Protein AF-A0A0B6YK34-F1 (afdb_monomer_lite)

Structure (mmCIF, N/CA/C/O backbone):
data_AF-A0A0B6YK34-F1
#
_entry.id   AF-A0A0B6YK34-F1
#
loop_
_atom_site.group_PDB
_atom_site.id
_atom_site.type_symbol
_atom_site.label_atom_id
_atom_site.label_alt_id
_atom_site.label_comp_id
_atom_site.label_asym_id
_atom_site.label_entity_id
_atom_site.label_seq_id
_atom_site.pdbx_PDB_ins_code
_atom_site.Cartn_x
_atom_site.Cartn_y
_atom_site.Cartn_z
_atom_site.occupancy
_atom_site.B_iso_or_equiv
_atom_site.auth_seq_id
_atom_site.auth_comp_id
_atom_site.auth_asym_id
_atom_site.auth_atom_id
_atom_site.pdbx_PDB_model_num
ATOM 1 N N . LYS A 1 1 ? 33.900 13.438 6.803 1.00 44.78 1 LYS A N 1
ATOM 2 C CA . LYS A 1 1 ? 32.660 13.681 7.576 1.00 44.78 1 LYS A CA 1
ATOM 3 C C . LYS A 1 1 ? 31.796 14.565 6.706 1.00 44.78 1 LYS A C 1
ATOM 5 O O . LYS A 1 1 ? 32.131 15.726 6.597 1.00 44.78 1 LYS A O 1
ATOM 10 N N . GLU A 1 2 ? 30.772 14.001 6.084 1.00 26.73 2 GLU A N 1
ATOM 11 C CA . GLU A 1 2 ? 29.692 14.732 5.420 1.00 26.73 2 GLU A CA 1
ATOM 12 C C . GLU A 1 2 ? 28.534 13.737 5.293 1.00 26.73 2 GLU A C 1
ATOM 14 O O . GLU A 1 2 ? 28.713 12.624 4.799 1.00 26.73 2 GLU A O 1
ATOM 19 N N . LEU A 1 3 ? 27.398 14.089 5.888 1.00 36.53 3 LEU A N 1
ATOM 20 C CA . LEU A 1 3 ? 26.123 13.394 5.743 1.00 36.53 3 LEU A CA 1
ATOM 21 C C . LEU A 1 3 ? 25.376 14.094 4.607 1.00 36.53 3 LEU A C 1
ATOM 23 O O . LEU A 1 3 ? 25.280 15.319 4.674 1.00 36.53 3 LEU A O 1
ATOM 27 N N . PRO A 1 4 ? 24.778 13.385 3.639 1.00 33.19 4 PRO A N 1
ATOM 28 C CA . PRO A 1 4 ? 23.686 13.960 2.891 1.00 33.19 4 PRO A CA 1
ATOM 29 C C . PRO A 1 4 ? 22.389 13.699 3.659 1.00 33.19 4 PRO A C 1
ATOM 31 O O . PRO A 1 4 ? 21.940 12.565 3.842 1.00 33.19 4 PRO A O 1
ATOM 34 N N . THR A 1 5 ? 21.844 14.798 4.160 1.00 41.25 5 THR A N 1
ATOM 35 C CA . THR A 1 5 ? 20.419 15.053 4.351 1.00 41.25 5 THR A CA 1
ATOM 36 C C . THR A 1 5 ? 19.670 14.710 3.060 1.00 41.25 5 THR A C 1
ATOM 38 O O . THR A 1 5 ? 20.157 15.069 1.996 1.00 41.25 5 THR A O 1
ATOM 41 N N . GLU A 1 6 ? 18.517 14.043 3.147 1.00 30.78 6 GLU A N 1
ATOM 42 C CA . GLU A 1 6 ? 17.267 14.538 2.547 1.00 30.78 6 GLU A CA 1
ATOM 43 C C . GLU A 1 6 ? 16.069 13.640 2.896 1.00 30.78 6 GLU A C 1
ATOM 45 O O . GLU A 1 6 ? 16.119 12.409 2.878 1.00 30.78 6 GLU A O 1
ATOM 50 N N . GLU A 1 7 ? 15.008 14.323 3.317 1.00 38.56 7 GLU A N 1
ATOM 51 C CA . GLU A 1 7 ? 13.692 13.819 3.680 1.00 38.56 7 GLU A CA 1
ATOM 52 C C . GLU A 1 7 ? 12.978 13.243 2.460 1.00 38.56 7 GLU A C 1
ATOM 54 O O . GLU A 1 7 ? 12.936 13.906 1.430 1.00 38.56 7 GLU A O 1
ATOM 59 N N . ILE A 1 8 ? 12.278 12.110 2.600 1.00 34.22 8 ILE A N 1
ATOM 60 C CA . ILE A 1 8 ? 11.073 11.883 1.791 1.00 34.22 8 ILE A CA 1
ATOM 61 C C . ILE A 1 8 ? 9.915 11.440 2.683 1.00 34.22 8 ILE A C 1
ATOM 63 O O . ILE A 1 8 ? 9.931 10.438 3.396 1.00 34.22 8 ILE A O 1
ATOM 67 N N . ILE A 1 9 ? 8.916 12.308 2.614 1.00 31.75 9 ILE A N 1
ATOM 68 C CA . ILE A 1 9 ? 7.734 12.498 3.432 1.00 31.75 9 ILE A CA 1
ATOM 69 C C . ILE A 1 9 ? 6.695 11.407 3.152 1.00 31.75 9 ILE A C 1
ATOM 71 O O . ILE A 1 9 ? 6.110 11.355 2.068 1.00 31.75 9 ILE A O 1
ATOM 75 N N . GLY A 1 10 ? 6.373 10.589 4.152 1.00 28.83 10 GLY A N 1
ATOM 76 C CA . GLY A 1 10 ? 5.205 9.707 4.135 1.00 28.83 10 GLY A CA 1
ATOM 77 C C . GLY A 1 10 ? 3.902 10.478 4.364 1.00 28.83 10 GLY A C 1
ATOM 78 O O . GLY A 1 10 ? 3.261 10.299 5.391 1.00 28.83 10 GLY A O 1
ATOM 79 N N . ASN A 1 11 ? 3.505 11.340 3.425 1.00 33.38 11 ASN A N 1
ATOM 80 C CA . ASN A 1 11 ? 2.179 11.965 3.455 1.00 33.38 11 ASN A CA 1
ATOM 81 C C . ASN A 1 11 ? 1.180 11.060 2.733 1.00 33.38 11 ASN A C 1
ATOM 83 O O . ASN A 1 11 ? 1.201 10.960 1.504 1.00 33.38 11 ASN A O 1
ATOM 87 N N . ALA A 1 12 ? 0.323 10.402 3.515 1.00 38.38 12 ALA A N 1
ATOM 88 C CA . ALA A 1 12 ? -0.864 9.717 3.028 1.00 38.38 12 ALA A CA 1
ATOM 89 C C . ALA A 1 12 ? -1.741 10.712 2.249 1.00 38.38 12 ALA A C 1
ATOM 91 O O . ALA A 1 12 ? -2.081 11.781 2.755 1.00 38.38 12 ALA A O 1
ATOM 92 N N . VAL A 1 13 ? -2.085 10.378 1.006 1.00 36.16 13 VAL A N 1
ATOM 93 C CA . VAL A 1 13 ? -3.044 11.157 0.217 1.00 36.16 13 VAL A CA 1
ATOM 94 C C . VAL A 1 13 ? -4.439 10.805 0.726 1.00 36.16 13 VAL A C 1
ATOM 96 O O . VAL A 1 13 ? -4.937 9.708 0.481 1.00 36.16 13 VAL A O 1
ATOM 99 N N . TYR A 1 14 ? -5.054 11.724 1.467 1.00 35.19 14 TYR A N 1
ATOM 100 C CA . TYR A 1 14 ? -6.437 11.608 1.915 1.00 35.19 14 TYR A CA 1
ATOM 101 C C . TYR A 1 14 ? -7.367 11.913 0.743 1.00 35.19 14 TYR A C 1
ATOM 103 O O . TYR A 1 14 ? -7.272 12.989 0.158 1.00 35.19 14 TYR A O 1
ATOM 111 N N . ASN A 1 15 ? -8.298 11.007 0.441 1.00 39.12 15 ASN A N 1
ATOM 112 C CA . ASN A 1 15 ? -9.492 11.378 -0.309 1.00 39.12 15 ASN A CA 1
ATOM 113 C C . ASN A 1 15 ? -10.688 11.441 0.634 1.00 39.12 15 ASN A C 1
ATOM 115 O O . ASN A 1 15 ? -11.036 10.498 1.345 1.00 39.12 15 ASN A O 1
ATOM 119 N N . THR A 1 16 ? -11.291 12.617 0.634 1.00 36.69 16 THR A N 1
ATOM 120 C CA . THR A 1 16 ? -12.437 13.032 1.416 1.00 36.69 16 THR A CA 1
ATOM 121 C C . THR A 1 16 ? -13.709 12.444 0.813 1.00 36.69 16 THR A C 1
ATOM 123 O O . THR A 1 16 ? -14.247 12.957 -0.162 1.00 36.69 16 THR A O 1
ATOM 126 N N . VAL A 1 17 ? -14.239 11.381 1.421 1.00 43.94 17 VAL A N 1
ATOM 127 C CA . VAL A 1 17 ? -15.615 10.933 1.154 1.00 43.94 17 VAL A CA 1
ATOM 128 C C . VAL A 1 17 ? -16.559 12.055 1.602 1.00 43.94 17 VAL A C 1
ATOM 130 O O . VAL A 1 17 ? -16.416 12.562 2.723 1.00 43.94 17 VAL A O 1
ATOM 133 N N . ASN A 1 18 ? -17.471 12.500 0.731 1.00 40.72 18 ASN A N 1
ATOM 134 C CA . ASN A 1 18 ? -18.501 13.485 1.077 1.00 40.72 18 ASN A CA 1
ATOM 135 C C . ASN A 1 18 ? -19.407 12.884 2.157 1.00 40.72 18 ASN A C 1
ATOM 137 O O . ASN A 1 18 ? -20.228 12.014 1.882 1.00 40.72 18 ASN A O 1
ATOM 141 N N . TYR A 1 19 ? -19.196 13.317 3.398 1.00 46.25 19 TYR A N 1
ATOM 142 C CA . TYR A 1 19 ? -19.919 12.861 4.575 1.00 46.25 19 TYR A CA 1
ATOM 143 C C . TYR A 1 19 ? -20.804 14.009 5.054 1.00 46.25 19 TYR A C 1
ATOM 145 O O . TYR A 1 19 ? -20.301 15.095 5.331 1.00 46.25 19 TYR A O 1
ATOM 153 N N . SER A 1 20 ? -22.111 13.774 5.125 1.00 48.94 20 SER A N 1
ATOM 154 C CA . SER A 1 20 ? -23.127 14.755 5.529 1.00 48.94 20 SER A CA 1
ATOM 155 C C . SER A 1 20 ? -23.385 14.788 7.043 1.00 48.94 20 SER A C 1
ATOM 157 O O . SER A 1 20 ? -24.347 15.410 7.486 1.00 48.94 20 SER A O 1
ATOM 159 N N . GLY A 1 21 ? -22.561 14.111 7.849 1.00 54.72 21 GLY A N 1
ATOM 160 C CA . GLY A 1 21 ? -22.649 14.151 9.310 1.00 54.72 21 GLY A CA 1
ATOM 161 C C . GLY A 1 21 ? -21.836 15.292 9.939 1.00 54.72 21 GLY A C 1
ATOM 162 O O . GLY A 1 21 ? -21.062 15.963 9.252 1.00 54.72 21 GLY A O 1
ATOM 163 N N . PRO A 1 22 ? -21.981 15.518 11.258 1.00 55.66 22 PRO A N 1
ATOM 164 C CA . PRO A 1 22 ? -21.250 16.563 11.964 1.00 55.66 22 PRO A CA 1
ATOM 165 C C . PRO A 1 22 ? -19.728 16.361 11.825 1.00 55.66 22 PRO A C 1
ATOM 167 O O . PRO A 1 22 ? -19.260 15.214 11.845 1.00 55.66 22 PRO A O 1
ATOM 170 N N . PRO A 1 23 ? -18.937 17.449 11.719 1.00 58.97 23 PRO A N 1
ATOM 171 C CA . PRO A 1 23 ? -17.509 17.409 11.376 1.00 58.97 23 PRO A CA 1
ATOM 172 C C . PRO A 1 23 ? -16.652 16.551 12.322 1.00 58.97 23 PRO A C 1
ATOM 174 O O . PRO A 1 23 ? -15.585 16.088 11.928 1.00 58.97 23 PRO A O 1
ATOM 177 N N . SER A 1 24 ? -17.133 16.276 13.537 1.00 61.22 24 SER A N 1
ATOM 178 C CA . SER A 1 24 ? -16.485 15.422 14.538 1.00 61.22 24 SER A CA 1
ATOM 179 C C . SER A 1 24 ? -16.622 13.910 14.300 1.00 61.22 24 SER A C 1
ATOM 181 O O . SER A 1 24 ? -16.033 13.144 15.053 1.00 61.22 24 SER A O 1
ATOM 183 N N . THR A 1 25 ? -17.380 13.460 13.290 1.00 74.75 25 THR A N 1
ATOM 184 C CA . THR A 1 25 ? -17.678 12.027 13.046 1.00 74.75 25 THR A CA 1
ATOM 185 C C . THR A 1 25 ? -17.298 11.540 11.648 1.00 74.75 25 THR A C 1
ATOM 187 O O . THR A 1 25 ? -17.778 10.505 11.188 1.00 74.75 25 THR A O 1
ATOM 190 N N . ARG A 1 26 ? -16.447 12.290 10.943 1.00 85.38 26 ARG A N 1
ATOM 191 C CA . ARG A 1 26 ? -16.065 11.955 9.572 1.00 85.38 26 ARG A CA 1
ATOM 192 C C . ARG A 1 26 ? -15.154 10.717 9.539 1.00 85.38 26 ARG A C 1
ATOM 194 O O . ARG A 1 26 ? -14.138 10.719 10.235 1.00 85.38 26 ARG A O 1
ATOM 201 N N . PRO A 1 27 ? -15.451 9.711 8.695 1.00 90.06 27 PRO A N 1
ATOM 202 C CA . PRO A 1 27 ? -14.553 8.583 8.475 1.00 90.06 27 PRO A CA 1
ATOM 203 C C . PRO A 1 27 ? -13.159 9.042 8.038 1.00 90.06 27 PRO A C 1
ATOM 205 O O . PRO A 1 27 ? -13.035 9.860 7.122 1.00 90.06 27 PRO A O 1
ATOM 208 N N . SER A 1 28 ? -12.113 8.516 8.674 1.00 91.25 28 SER A N 1
ATOM 209 C CA . SER A 1 28 ? -10.724 8.853 8.347 1.00 91.25 28 SER A CA 1
ATOM 210 C C . SER A 1 28 ? -9.766 7.679 8.555 1.00 91.25 28 SER A C 1
ATOM 212 O O . SER A 1 28 ? -10.039 6.746 9.315 1.00 91.25 28 SER A O 1
ATOM 214 N N . VAL A 1 29 ? -8.627 7.733 7.858 1.00 90.38 29 VAL A N 1
ATOM 215 C CA . VAL A 1 29 ? -7.533 6.760 7.957 1.00 90.38 29 VAL A CA 1
ATOM 216 C C . VAL A 1 29 ? -6.223 7.522 8.096 1.00 90.38 29 VAL A C 1
ATOM 218 O O . VAL A 1 29 ? -5.877 8.293 7.211 1.00 90.38 29 VAL A O 1
ATOM 221 N N . GLU A 1 30 ? -5.488 7.293 9.178 1.00 93.69 30 GLU A N 1
ATOM 222 C CA . GLU A 1 30 ? -4.215 7.961 9.472 1.00 93.69 30 GLU A CA 1
ATOM 223 C C . GLU A 1 30 ? -3.083 6.934 9.608 1.00 93.69 30 GLU A C 1
ATOM 225 O O . GLU A 1 30 ? -3.275 5.856 10.178 1.00 93.69 30 GLU A O 1
ATOM 230 N N . ILE A 1 31 ? -1.875 7.270 9.146 1.00 92.56 31 ILE A N 1
ATOM 231 C CA . ILE A 1 31 ? -0.670 6.484 9.447 1.00 92.56 31 ILE A CA 1
ATOM 232 C C . ILE A 1 31 ? -0.190 6.887 10.846 1.00 92.56 31 ILE A C 1
ATOM 234 O O . ILE A 1 31 ? 0.368 7.963 11.031 1.00 92.56 31 ILE A O 1
ATOM 238 N N . ALA A 1 32 ? -0.403 6.025 11.840 1.00 91.88 32 ALA A N 1
ATOM 239 C CA . ALA A 1 32 ? -0.018 6.289 13.226 1.00 91.88 32 ALA A CA 1
ATOM 240 C C . ALA A 1 32 ? 1.468 6.002 13.487 1.00 91.88 32 ALA A C 1
ATOM 242 O O . ALA A 1 32 ? 2.109 6.693 14.276 1.00 91.88 32 ALA A O 1
ATOM 243 N N . LYS A 1 33 ? 2.013 4.954 12.855 1.00 88.31 33 LYS A N 1
ATOM 244 C CA . LYS A 1 33 ? 3.436 4.584 12.916 1.00 88.31 33 LYS A CA 1
ATOM 245 C C . LYS A 1 33 ? 3.867 3.974 11.589 1.00 88.31 33 LYS A C 1
ATOM 247 O O . LYS A 1 33 ? 3.087 3.262 10.967 1.00 88.31 33 LYS A O 1
ATOM 252 N N . CYS A 1 34 ? 5.110 4.199 11.187 1.00 86.50 34 CYS A N 1
ATOM 253 C CA . CYS A 1 34 ? 5.733 3.541 10.041 1.00 86.50 34 CYS A CA 1
ATOM 254 C C . CYS A 1 34 ? 7.228 3.375 10.314 1.00 86.50 34 CYS A C 1
ATOM 256 O O . CYS A 1 34 ? 7.836 4.225 10.968 1.00 86.50 34 CYS A O 1
ATOM 258 N N . ILE A 1 35 ? 7.832 2.291 9.828 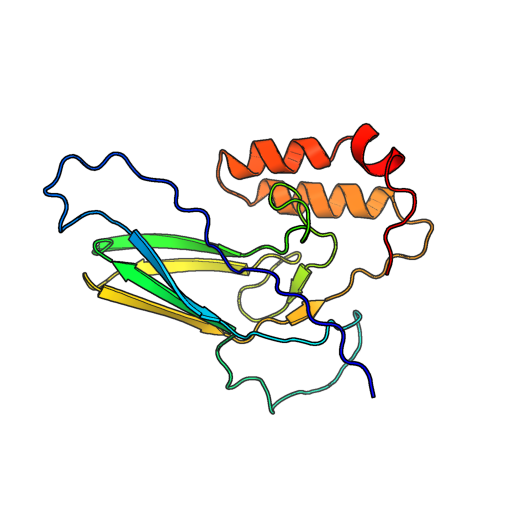1.00 80.31 35 ILE A N 1
ATOM 259 C CA . ILE A 1 35 ? 9.290 2.167 9.838 1.00 80.31 35 ILE A CA 1
ATOM 260 C C . ILE A 1 35 ? 9.905 3.212 8.902 1.00 80.31 35 ILE A C 1
ATOM 262 O O . ILE A 1 35 ? 9.413 3.433 7.800 1.00 80.31 35 ILE A O 1
ATOM 266 N N . SER A 1 36 ? 10.982 3.856 9.345 1.00 68.12 36 SER A N 1
ATOM 267 C CA . SER A 1 36 ? 11.650 4.921 8.588 1.00 68.12 36 SER A CA 1
ATOM 268 C C . SER A 1 36 ? 12.686 4.403 7.594 1.00 68.12 36 SER A C 1
ATOM 270 O O . SER A 1 36 ? 12.975 5.067 6.606 1.00 68.12 36 SER A O 1
ATOM 272 N N . TYR A 1 37 ? 13.269 3.227 7.845 1.00 66.25 37 TYR A N 1
ATOM 273 C CA . TYR A 1 37 ? 14.349 2.704 7.018 1.00 66.25 37 TYR A CA 1
ATOM 274 C C . TYR A 1 37 ? 14.285 1.193 6.848 1.00 66.25 37 TYR A C 1
ATOM 276 O O . TYR A 1 37 ? 14.187 0.426 7.813 1.00 66.25 37 TYR A O 1
ATOM 284 N N . GLN A 1 38 ? 14.459 0.767 5.601 1.00 69.50 38 GLN A N 1
ATOM 285 C CA . GLN A 1 38 ? 14.654 -0.622 5.244 1.00 69.50 38 GLN A CA 1
ATOM 286 C C . GLN A 1 38 ? 15.646 -0.743 4.088 1.00 69.50 38 GLN A C 1
ATOM 288 O O . GLN A 1 38 ? 15.498 -0.106 3.051 1.00 69.50 38 GLN A O 1
ATOM 293 N N . LYS A 1 39 ? 16.644 -1.621 4.241 1.00 66.31 39 LYS A N 1
ATOM 294 C CA . LYS A 1 39 ? 17.500 -2.020 3.116 1.00 66.31 39 LYS A CA 1
ATOM 295 C C . LYS A 1 39 ? 16.703 -2.887 2.148 1.00 66.31 39 LYS A C 1
ATOM 297 O O . LYS A 1 39 ? 16.197 -3.934 2.560 1.00 66.31 39 LYS A O 1
ATOM 302 N N . PHE A 1 40 ? 16.656 -2.480 0.882 1.00 72.62 40 PHE A N 1
ATOM 303 C CA . PHE A 1 40 ? 16.084 -3.285 -0.198 1.00 72.62 40 PHE A CA 1
ATOM 304 C C . PHE A 1 40 ? 16.887 -4.572 -0.392 1.00 72.62 40 PHE A C 1
ATOM 306 O O . PHE A 1 40 ? 18.096 -4.597 -0.149 1.00 72.62 40 PHE A O 1
ATOM 313 N N . ARG A 1 41 ? 16.214 -5.642 -0.817 1.00 71.12 41 ARG A N 1
ATOM 314 C CA . ARG A 1 41 ? 16.810 -6.980 -0.953 1.00 71.12 41 ARG A CA 1
ATOM 315 C C . ARG A 1 41 ? 16.645 -7.513 -2.361 1.00 71.12 41 ARG A C 1
ATOM 317 O O . ARG A 1 41 ? 15.597 -7.307 -2.957 1.00 71.12 41 ARG A O 1
ATOM 324 N N . TYR A 1 42 ? 17.649 -8.208 -2.882 1.00 66.25 42 TYR A N 1
ATOM 325 C CA . TYR A 1 42 ? 17.501 -8.916 -4.149 1.00 66.25 42 TYR A CA 1
ATOM 326 C C . TYR A 1 42 ? 16.742 -10.229 -3.968 1.00 66.25 42 TYR A C 1
ATOM 328 O O . TYR A 1 42 ? 16.836 -10.892 -2.931 1.00 66.25 42 TYR A O 1
ATOM 336 N N . SER A 1 43 ? 16.034 -10.629 -5.021 1.00 61.75 43 SER A N 1
ATOM 337 C CA . SER A 1 43 ? 15.358 -11.920 -5.058 1.00 61.75 43 SER A CA 1
ATOM 338 C C . SER A 1 43 ? 16.339 -13.088 -4.949 1.00 61.75 43 SER A C 1
ATOM 340 O O . SER A 1 43 ? 17.279 -13.209 -5.739 1.00 61.75 43 SER A O 1
ATOM 342 N N . GLY A 1 44 ? 16.113 -13.966 -3.970 1.00 60.38 44 GLY A N 1
ATOM 343 C CA . GLY A 1 44 ? 16.977 -15.114 -3.674 1.00 60.38 44 GLY A CA 1
ATOM 344 C C . GLY A 1 44 ? 18.052 -14.866 -2.610 1.00 60.38 44 GLY A C 1
ATOM 345 O O . GLY A 1 44 ? 18.791 -15.796 -2.293 1.00 60.38 44 GLY A O 1
ATOM 346 N N . GLU A 1 45 ? 18.127 -13.672 -2.003 1.00 62.53 45 GLU A N 1
ATOM 347 C CA . GLU A 1 45 ? 18.865 -13.483 -0.745 1.00 62.53 45 GLU A CA 1
ATOM 348 C C . GLU A 1 45 ? 18.163 -14.260 0.389 1.00 62.53 45 GLU A C 1
ATOM 350 O O . GLU A 1 45 ? 17.401 -13.707 1.184 1.00 62.53 45 GLU A O 1
ATOM 355 N N . ASN A 1 46 ? 18.398 -15.573 0.465 1.00 52.69 46 ASN A N 1
ATOM 356 C CA . ASN A 1 46 ? 17.913 -16.423 1.549 1.00 52.69 46 ASN A CA 1
ATOM 357 C C . ASN A 1 46 ? 18.653 -16.068 2.843 1.00 52.69 46 ASN A C 1
ATOM 359 O O . ASN A 1 46 ? 19.737 -16.576 3.126 1.00 52.69 46 ASN A O 1
ATOM 363 N N . ARG A 1 47 ? 18.051 -15.208 3.667 1.00 55.03 47 ARG A N 1
ATOM 364 C CA . ARG A 1 47 ? 18.399 -15.117 5.087 1.00 55.03 47 ARG A CA 1
ATOM 365 C C . ARG A 1 47 ? 17.165 -15.369 5.950 1.00 55.03 47 ARG A C 1
ATOM 367 O O . ARG A 1 47 ? 16.170 -14.659 5.795 1.00 55.03 47 ARG A O 1
ATOM 374 N N . PRO A 1 48 ? 17.233 -16.309 6.911 1.00 52.53 48 PRO A N 1
ATOM 375 C CA . PRO A 1 48 ? 16.194 -16.498 7.908 1.00 52.53 48 PRO A CA 1
ATOM 376 C C . PRO A 1 48 ? 16.321 -15.366 8.929 1.00 52.53 48 PRO A C 1
ATOM 378 O O . PRO A 1 48 ? 16.919 -15.499 9.993 1.00 52.53 48 PRO A O 1
ATOM 381 N N . GLY A 1 49 ? 15.805 -14.191 8.587 1.00 46.66 49 GLY A N 1
ATOM 382 C CA . GLY A 1 49 ? 15.797 -13.039 9.476 1.00 46.66 49 GLY A CA 1
ATOM 383 C C . GLY A 1 49 ? 14.736 -13.163 10.568 1.00 46.66 49 GLY A C 1
ATOM 384 O O . GLY A 1 49 ? 13.906 -12.267 10.677 1.00 46.66 49 GLY A O 1
ATOM 385 N N . LYS A 1 50 ? 14.761 -14.226 11.392 1.00 48.34 50 LYS A N 1
ATOM 386 C CA . LYS A 1 50 ? 13.904 -14.361 12.594 1.00 48.34 50 LYS A CA 1
ATOM 387 C C . LYS A 1 50 ? 13.917 -13.080 13.448 1.00 48.34 50 LYS A C 1
ATOM 389 O O . LYS A 1 50 ? 12.907 -12.717 14.030 1.00 48.34 50 LYS A O 1
ATOM 394 N N . LYS A 1 51 ? 15.032 -12.337 13.437 1.00 51.59 51 LYS A N 1
ATOM 395 C CA . LYS A 1 51 ? 15.255 -11.117 14.232 1.00 51.59 51 LYS A CA 1
ATOM 396 C C . LYS A 1 51 ? 14.415 -9.886 13.828 1.00 51.59 51 LYS A C 1
ATOM 398 O O . LYS A 1 51 ? 14.449 -8.895 14.549 1.00 51.59 51 LYS A O 1
ATOM 403 N N . TYR A 1 52 ? 13.687 -9.916 12.704 1.00 52.78 52 TYR A N 1
ATOM 404 C CA . TYR A 1 52 ? 12.846 -8.790 12.249 1.00 52.78 52 TYR A CA 1
ATOM 405 C C . TYR A 1 52 ? 11.366 -9.144 12.047 1.00 52.78 52 TYR A C 1
ATOM 407 O O . TYR A 1 52 ? 10.593 -8.270 11.672 1.00 52.78 52 TYR A O 1
ATOM 415 N N . GLN A 1 53 ? 10.951 -10.383 12.328 1.00 55.59 53 GLN A N 1
ATOM 416 C CA . GLN A 1 53 ? 9.544 -10.786 12.189 1.00 55.59 53 GLN A CA 1
ATOM 417 C C . GLN A 1 53 ? 8.629 -10.164 13.256 1.00 55.59 53 GLN A C 1
ATOM 419 O O . GLN A 1 53 ? 7.429 -10.054 13.033 1.00 55.59 53 GLN A O 1
ATOM 424 N N . GLU A 1 54 ? 9.189 -9.707 14.379 1.00 61.41 54 GLU A N 1
ATOM 425 C CA . GLU A 1 54 ? 8.427 -9.089 15.475 1.00 61.41 54 GLU A CA 1
ATOM 426 C C . GLU A 1 54 ? 8.198 -7.578 15.301 1.00 61.41 54 GLU A C 1
ATOM 428 O O . GLU A 1 54 ? 7.481 -6.971 16.093 1.00 61.41 54 GLU A O 1
ATOM 433 N N . LYS A 1 55 ? 8.800 -6.938 14.287 1.00 75.06 55 LYS A N 1
ATOM 434 C CA . LYS A 1 55 ? 8.623 -5.495 14.067 1.00 75.06 55 LYS A CA 1
ATOM 435 C C . LYS A 1 55 ? 7.410 -5.220 13.183 1.00 75.06 55 LYS A C 1
ATOM 437 O O . LYS A 1 55 ? 7.276 -5.791 12.107 1.00 75.06 55 LYS A O 1
ATOM 442 N N . GLU A 1 56 ? 6.556 -4.300 13.612 1.00 83.31 56 GLU A N 1
ATOM 443 C CA . GLU A 1 56 ? 5.464 -3.776 12.786 1.00 83.31 56 GLU A CA 1
ATOM 444 C C . GLU A 1 56 ? 6.051 -2.911 11.661 1.00 83.31 56 GLU A C 1
ATOM 446 O O . GLU A 1 56 ? 6.944 -2.098 11.904 1.00 83.31 56 GLU A O 1
ATOM 451 N N . PHE A 1 57 ? 5.574 -3.099 10.428 1.00 85.69 57 PHE A N 1
ATOM 452 C CA . PHE A 1 57 ? 5.958 -2.268 9.283 1.00 85.69 57 PHE A CA 1
ATOM 453 C C . PHE A 1 57 ? 5.286 -0.897 9.362 1.00 85.69 57 PHE A C 1
ATOM 455 O O . PHE A 1 57 ? 5.932 0.142 9.230 1.00 85.69 57 PHE A O 1
ATOM 462 N N . MET A 1 58 ? 3.978 -0.910 9.608 1.00 90.88 58 MET A N 1
ATOM 463 C CA . MET A 1 58 ? 3.127 0.269 9.659 1.00 90.88 58 MET A CA 1
ATOM 464 C C . MET A 1 58 ? 1.938 -0.006 10.573 1.00 90.88 58 MET A C 1
ATOM 466 O O . MET A 1 58 ? 1.445 -1.130 10.634 1.00 90.88 58 MET A O 1
ATOM 470 N N . THR A 1 59 ? 1.445 1.027 11.243 1.00 93.75 59 THR A N 1
ATOM 471 C CA . THR A 1 59 ? 0.198 0.978 12.001 1.00 93.75 59 THR A CA 1
ATOM 472 C C . THR A 1 59 ? -0.736 2.050 11.472 1.00 93.75 59 THR A C 1
ATOM 474 O O . THR A 1 59 ? -0.391 3.232 11.487 1.00 93.75 59 THR A O 1
ATOM 477 N N . LEU A 1 60 ? -1.912 1.634 11.008 1.00 95.44 60 LEU A N 1
ATOM 478 C CA . LEU A 1 60 ? -2.974 2.521 10.548 1.00 95.44 60 LEU A CA 1
ATOM 479 C C . LEU A 1 60 ? -3.999 2.716 11.663 1.00 95.44 60 LEU A C 1
ATOM 481 O O . LEU A 1 60 ? -4.352 1.770 12.369 1.00 95.44 60 LEU A O 1
ATOM 485 N N . LYS A 1 61 ? -4.496 3.939 11.801 1.00 96.19 61 LYS A N 1
ATOM 486 C CA . LYS A 1 61 ? -5.578 4.309 12.706 1.00 96.19 61 LYS A CA 1
ATOM 487 C C . LYS A 1 61 ? -6.801 4.670 11.879 1.00 96.19 61 LYS A C 1
ATOM 489 O O . LYS A 1 61 ? -6.795 5.654 11.146 1.00 96.19 61 LYS A O 1
ATOM 494 N N . LEU A 1 62 ? -7.835 3.852 11.998 1.00 95.12 62 LEU A N 1
ATOM 495 C CA . LEU A 1 62 ? -9.117 4.021 11.332 1.00 95.12 62 LEU A CA 1
ATOM 496 C C . LEU A 1 62 ? -10.083 4.636 12.340 1.00 95.12 62 LEU A C 1
ATOM 498 O O . LEU A 1 62 ? -10.232 4.116 13.4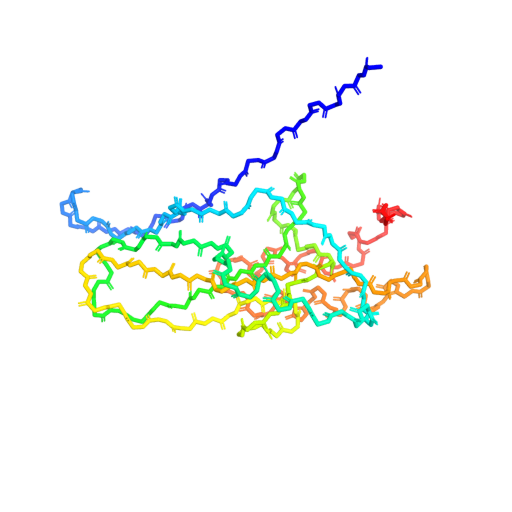49 1.00 95.12 62 LEU A O 1
ATOM 502 N N . SER A 1 63 ? -10.723 5.736 11.958 1.00 95.00 63 SER A N 1
ATOM 503 C CA . SER A 1 63 ? -11.683 6.446 12.804 1.00 95.00 63 SER A CA 1
ATOM 504 C C . SER A 1 63 ? -13.039 6.507 12.111 1.00 95.00 63 SER A C 1
ATOM 506 O O . SER A 1 63 ? -13.107 6.795 10.918 1.00 95.00 63 SER A O 1
ATOM 508 N N . PHE A 1 64 ? -14.110 6.250 12.864 1.00 94.06 64 PHE A N 1
ATOM 509 C CA . PHE A 1 64 ? -15.507 6.315 12.410 1.00 94.06 64 PHE A CA 1
ATOM 510 C C . PHE A 1 64 ? -15.814 5.409 11.202 1.00 94.06 64 PHE A C 1
ATOM 512 O O . PHE A 1 64 ? -16.586 5.764 10.315 1.00 94.06 64 PHE A O 1
ATOM 519 N N . LEU A 1 65 ? -15.184 4.231 11.168 1.00 93.38 65 LEU A N 1
ATOM 520 C CA . LEU A 1 65 ? -15.360 3.198 10.138 1.00 93.38 65 LEU A CA 1
ATOM 521 C C . LEU A 1 65 ? -15.960 1.901 10.708 1.00 93.38 65 LEU A C 1
ATOM 523 O O . LEU A 1 65 ? -15.864 0.860 10.067 1.00 93.38 65 LEU A O 1
ATOM 527 N N . GLN A 1 66 ? -16.546 1.941 11.910 1.00 94.31 66 GLN A N 1
ATOM 528 C CA . GLN A 1 66 ? -17.143 0.763 12.542 1.00 94.31 66 GLN A CA 1
ATOM 529 C C . GLN A 1 66 ? -18.210 0.105 11.655 1.00 94.31 66 GLN A C 1
ATOM 531 O O . GLN A 1 66 ? -18.913 0.779 10.899 1.00 94.31 66 GLN A O 1
ATOM 536 N N . ASP A 1 67 ? -18.286 -1.221 11.743 1.00 92.69 67 ASP A N 1
ATOM 537 C CA . ASP A 1 67 ? -19.184 -2.097 10.983 1.00 92.69 67 ASP A CA 1
ATOM 538 C C . ASP A 1 67 ? -18.952 -2.064 9.462 1.00 92.69 67 ASP A C 1
ATOM 540 O O . ASP A 1 67 ? -19.802 -2.474 8.669 1.00 92.69 67 ASP A O 1
ATOM 544 N N . LYS A 1 68 ? -17.777 -1.585 9.032 1.00 92.00 68 LYS A N 1
ATOM 545 C CA . LYS A 1 68 ? -17.309 -1.655 7.645 1.00 92.00 68 LYS A CA 1
ATOM 546 C C . LYS A 1 68 ? -16.205 -2.692 7.491 1.00 92.00 68 LYS A C 1
ATOM 548 O O . LYS A 1 68 ? -15.410 -2.936 8.399 1.00 92.00 68 LYS A O 1
ATOM 553 N N . VAL A 1 69 ? -16.126 -3.253 6.290 1.00 94.62 69 VAL A N 1
ATOM 554 C CA . VAL A 1 69 ? -14.947 -3.982 5.820 1.00 94.62 69 VAL A CA 1
ATOM 555 C C . VAL A 1 69 ? -14.079 -2.998 5.046 1.00 94.62 69 VAL A C 1
ATOM 557 O O . VAL A 1 69 ? -14.549 -2.351 4.112 1.00 94.62 69 VAL A O 1
ATOM 560 N N . VAL A 1 70 ? -12.823 -2.856 5.460 1.00 93.75 70 VAL A N 1
ATOM 561 C CA . VAL A 1 70 ? -11.848 -1.961 4.831 1.00 93.75 70 VAL A CA 1
ATOM 562 C C . VAL A 1 70 ? -10.758 -2.798 4.178 1.00 93.75 70 VAL A C 1
ATOM 564 O O . VAL A 1 70 ? -10.036 -3.519 4.864 1.00 93.75 70 VAL A O 1
ATOM 567 N N . ARG A 1 71 ? -10.621 -2.677 2.856 1.00 93.81 71 ARG A N 1
ATOM 568 C CA . ARG A 1 71 ? -9.509 -3.247 2.088 1.00 93.81 71 ARG A CA 1
ATOM 569 C C . ARG A 1 71 ? -8.330 -2.276 2.101 1.00 93.81 71 ARG A C 1
ATOM 571 O O . ARG A 1 71 ? -8.451 -1.142 1.642 1.00 93.81 71 A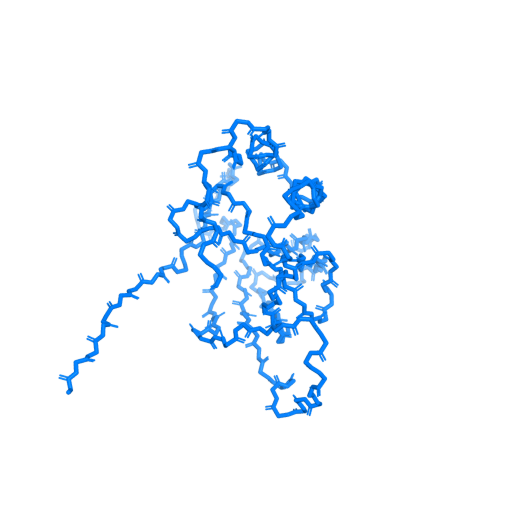RG A O 1
ATOM 578 N N . VAL A 1 72 ? -7.201 -2.713 2.646 1.00 92.69 72 VAL A N 1
ATOM 579 C CA . VAL A 1 72 ? -5.948 -1.957 2.707 1.00 92.69 72 VAL A CA 1
ATOM 580 C C . VAL A 1 72 ? -5.027 -2.464 1.609 1.00 92.69 72 VAL A C 1
ATOM 582 O O . VAL A 1 72 ? -4.612 -3.619 1.645 1.00 92.69 72 VAL A O 1
ATOM 585 N N . VAL A 1 73 ? -4.680 -1.579 0.674 1.00 92.12 73 VAL A N 1
ATOM 586 C CA . VAL A 1 73 ? -3.742 -1.860 -0.418 1.00 92.12 73 VAL A CA 1
ATOM 587 C C . VAL A 1 73 ? -2.505 -0.977 -0.254 1.00 92.12 73 VAL A C 1
ATOM 589 O O . VAL A 1 73 ? -2.636 0.244 -0.167 1.00 92.12 73 VAL A O 1
ATOM 592 N N . ILE A 1 74 ? -1.309 -1.571 -0.201 1.00 91.00 74 ILE A N 1
ATOM 593 C CA . ILE A 1 74 ? -0.032 -0.843 -0.106 1.00 91.00 74 ILE A CA 1
ATOM 594 C C . ILE A 1 74 ? 0.851 -1.233 -1.288 1.00 91.00 74 ILE A C 1
ATOM 596 O O . ILE A 1 74 ? 1.090 -2.415 -1.541 1.00 91.00 74 ILE A O 1
ATOM 600 N N . ILE A 1 75 ? 1.367 -0.220 -1.981 1.00 89.44 75 ILE A N 1
ATOM 601 C CA . ILE A 1 75 ? 2.275 -0.353 -3.120 1.00 89.44 75 ILE A CA 1
ATOM 602 C C . ILE A 1 75 ? 3.507 0.532 -2.936 1.00 89.44 75 ILE A C 1
ATOM 604 O O . ILE A 1 75 ? 3.474 1.514 -2.196 1.00 89.44 75 ILE A O 1
ATOM 608 N N . CYS A 1 76 ? 4.591 0.200 -3.634 1.00 87.31 76 CYS A N 1
ATOM 609 C CA . CYS A 1 76 ? 5.727 1.104 -3.783 1.00 87.31 76 CYS A CA 1
ATOM 610 C C . CYS A 1 76 ? 5.458 2.075 -4.938 1.00 87.31 76 CYS A C 1
ATOM 612 O O . CYS A 1 76 ? 5.134 1.639 -6.044 1.00 87.31 76 CYS A O 1
ATOM 614 N N . THR A 1 77 ? 5.634 3.372 -4.697 1.00 85.69 77 THR A N 1
A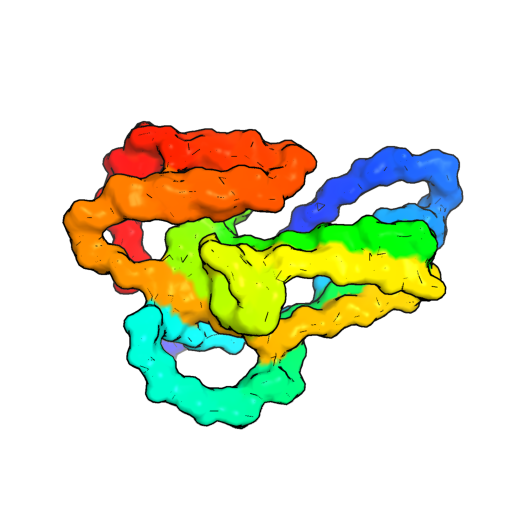TOM 615 C CA . THR A 1 77 ? 5.573 4.417 -5.727 1.00 85.69 77 THR A CA 1
ATOM 616 C C . THR A 1 77 ? 6.944 5.038 -5.950 1.00 85.69 77 THR A C 1
ATOM 618 O O . THR A 1 77 ? 7.839 4.894 -5.113 1.00 85.69 77 THR A O 1
ATOM 621 N N . ASP A 1 78 ? 7.117 5.708 -7.084 1.00 82.00 78 ASP A N 1
ATOM 622 C CA . ASP A 1 78 ? 8.292 6.541 -7.329 1.00 82.00 78 ASP A CA 1
ATOM 623 C C . ASP A 1 78 ? 8.353 7.680 -6.292 1.00 82.00 78 ASP A C 1
ATOM 625 O O . ASP A 1 78 ? 7.322 8.176 -5.819 1.00 82.00 78 ASP A O 1
ATOM 629 N N . ALA A 1 79 ? 9.571 8.017 -5.868 1.00 79.38 79 ALA A N 1
ATOM 630 C CA . ALA A 1 79 ? 9.807 8.986 -4.807 1.00 79.38 79 ALA A CA 1
ATOM 631 C C . ALA A 1 79 ? 9.520 10.424 -5.272 1.00 79.38 79 ALA A C 1
ATOM 633 O O . ALA A 1 79 ? 8.970 11.216 -4.503 1.00 79.38 79 ALA A O 1
ATOM 634 N N . ASP A 1 80 ? 9.814 10.709 -6.542 1.00 80.75 80 ASP A N 1
ATOM 635 C CA . ASP A 1 80 ? 9.634 12.014 -7.175 1.00 80.75 80 ASP A CA 1
ATOM 636 C C . ASP A 1 80 ? 8.221 12.161 -7.748 1.00 80.75 80 ASP A C 1
ATOM 638 O O . ASP A 1 80 ? 7.673 13.262 -7.808 1.00 80.75 80 ASP A O 1
ATOM 642 N N . ASN A 1 81 ? 7.595 11.048 -8.151 1.00 79.69 81 ASN A N 1
ATOM 643 C CA . ASN A 1 81 ? 6.231 11.050 -8.669 1.00 79.69 81 ASN A CA 1
ATOM 644 C C . ASN A 1 81 ? 5.371 9.908 -8.108 1.00 79.69 81 ASN A C 1
ATOM 646 O O . ASN A 1 81 ? 5.339 8.786 -8.610 1.00 79.69 81 ASN A O 1
ATOM 650 N N . ARG A 1 82 ? 4.558 10.248 -7.106 1.00 76.38 82 ARG A N 1
ATOM 651 C CA . ARG A 1 82 ? 3.672 9.310 -6.398 1.00 76.38 82 ARG A CA 1
ATOM 652 C C . ARG A 1 82 ? 2.527 8.755 -7.241 1.00 76.38 82 ARG A C 1
ATOM 654 O O . ARG A 1 82 ? 1.849 7.835 -6.793 1.00 76.38 82 ARG A O 1
ATOM 661 N N . GLU A 1 83 ? 2.283 9.305 -8.427 1.00 76.94 83 GLU A N 1
ATOM 662 C CA . GLU A 1 83 ? 1.293 8.753 -9.355 1.00 76.94 83 GLU A CA 1
ATOM 663 C C . GLU A 1 83 ? 1.829 7.533 -10.119 1.00 76.94 83 GLU A C 1
ATOM 665 O O . GLU A 1 83 ? 1.069 6.842 -10.800 1.00 76.94 83 GLU A O 1
ATOM 670 N N . LEU A 1 84 ? 3.123 7.234 -9.966 1.00 79.62 84 LEU A N 1
ATOM 671 C CA . LEU A 1 84 ? 3.803 6.147 -10.649 1.00 79.62 84 LEU A CA 1
ATOM 672 C C . LEU A 1 84 ? 4.119 4.996 -9.704 1.00 79.62 84 LEU A C 1
ATOM 674 O O . LEU A 1 84 ? 4.689 5.182 -8.628 1.00 79.62 84 LEU A O 1
ATOM 678 N N . ILE A 1 85 ? 3.818 3.782 -10.151 1.00 84.25 85 ILE A N 1
ATOM 679 C CA . ILE A 1 85 ? 4.201 2.548 -9.475 1.00 84.25 85 ILE A CA 1
ATOM 680 C C . ILE A 1 85 ? 5.699 2.325 -9.679 1.00 84.25 85 ILE A C 1
ATOM 682 O O . ILE A 1 85 ? 6.225 2.397 -10.795 1.00 84.25 85 ILE A O 1
ATOM 686 N N . HIS A 1 86 ? 6.388 2.017 -8.587 1.00 84.44 86 HIS A N 1
ATOM 687 C CA . HIS A 1 86 ? 7.792 1.649 -8.606 1.00 84.44 86 HIS A CA 1
ATOM 688 C C . HIS A 1 86 ? 7.953 0.178 -9.053 1.00 84.44 86 HIS A C 1
ATOM 690 O O . HIS A 1 86 ? 7.160 -0.675 -8.648 1.00 84.44 86 HIS A O 1
ATOM 696 N N . PRO A 1 87 ? 8.985 -0.179 -9.844 1.00 79.62 87 PRO A N 1
ATOM 697 C CA . PRO A 1 87 ? 9.210 -1.562 -10.286 1.00 79.62 87 PRO A CA 1
ATOM 698 C C . PRO A 1 87 ? 9.535 -2.532 -9.134 1.00 79.62 87 PRO A C 1
ATOM 700 O O . PRO A 1 87 ? 9.037 -3.655 -9.092 1.00 79.62 87 PRO A O 1
ATOM 703 N N . ASN A 1 88 ? 10.300 -2.111 -8.127 1.00 84.88 88 ASN A N 1
ATOM 704 C CA . ASN A 1 88 ? 10.454 -2.881 -6.878 1.00 84.88 88 ASN A CA 1
ATOM 705 C C . ASN A 1 88 ? 9.110 -3.065 -6.156 1.00 84.88 88 ASN A C 1
ATOM 707 O O . ASN A 1 88 ? 8.246 -2.197 -6.241 1.00 84.88 88 ASN A O 1
ATOM 711 N N . GLY A 1 89 ? 8.939 -4.183 -5.452 1.00 85.38 89 GLY A N 1
ATOM 712 C CA . GLY A 1 89 ? 7.667 -4.550 -4.822 1.00 85.38 89 GLY A CA 1
ATOM 713 C C . GLY A 1 89 ? 7.813 -4.968 -3.364 1.00 85.38 89 GLY A C 1
ATOM 714 O O . GLY A 1 89 ? 8.914 -5.254 -2.896 1.00 85.38 89 GLY A O 1
ATOM 715 N N . LEU A 1 90 ? 6.695 -5.012 -2.646 1.00 87.44 90 LEU A N 1
ATOM 716 C CA . LEU A 1 90 ? 6.619 -5.495 -1.271 1.00 87.44 90 LEU A CA 1
ATOM 717 C C . LEU A 1 90 ? 6.537 -7.024 -1.213 1.00 87.44 90 LEU A C 1
ATOM 719 O O . LEU A 1 90 ? 5.815 -7.664 -1.972 1.00 87.44 90 LEU A O 1
ATOM 723 N N . VAL A 1 91 ? 7.249 -7.609 -0.259 1.00 84.94 91 VAL A N 1
ATOM 724 C CA . VAL A 1 91 ? 7.254 -9.040 0.034 1.00 84.94 91 VAL A CA 1
ATOM 725 C C . VAL A 1 91 ? 7.084 -9.233 1.530 1.00 84.94 91 VAL A C 1
ATOM 727 O O . VAL A 1 91 ? 7.782 -8.625 2.341 1.00 84.94 91 VAL A O 1
ATOM 730 N N . GLY A 1 92 ? 6.185 -10.121 1.917 1.00 84.56 92 GLY A N 1
ATOM 731 C CA . GLY A 1 92 ? 5.842 -10.341 3.311 1.00 84.56 92 GLY A CA 1
ATOM 732 C C . GLY A 1 92 ? 4.542 -11.114 3.431 1.00 84.56 92 GLY A C 1
ATOM 733 O O . GLY A 1 92 ? 4.039 -11.669 2.456 1.00 84.56 92 GLY A O 1
ATOM 734 N N . LYS A 1 93 ? 4.011 -11.162 4.651 1.00 86.75 93 LYS A N 1
ATOM 735 C CA . LYS A 1 93 ? 2.696 -11.746 4.901 1.00 86.75 93 LYS A CA 1
ATOM 736 C C . LYS A 1 93 ? 1.625 -10.905 4.198 1.00 86.75 93 LYS A C 1
ATOM 738 O O . LYS A 1 93 ? 1.675 -9.683 4.285 1.00 86.75 93 LYS A O 1
ATOM 743 N N . ASP A 1 94 ? 0.663 -11.575 3.565 1.00 90.50 94 ASP A N 1
ATOM 744 C CA . ASP A 1 94 ? -0.443 -10.954 2.824 1.00 90.50 94 ASP A CA 1
ATOM 745 C C . ASP A 1 94 ? 0.030 -10.097 1.618 1.00 90.50 94 ASP A C 1
ATOM 747 O O . ASP A 1 94 ? -0.709 -9.251 1.120 1.00 90.50 94 ASP A O 1
ATOM 751 N N . CYS A 1 95 ? 1.266 -10.315 1.136 1.00 88.19 95 CYS A N 1
ATOM 752 C CA . CYS A 1 95 ? 1.753 -9.725 -0.111 1.00 88.19 95 CYS A CA 1
ATOM 753 C C . CYS A 1 95 ? 1.642 -10.699 -1.287 1.00 88.19 95 CYS A C 1
ATOM 755 O O . CYS A 1 95 ? 2.038 -11.859 -1.170 1.00 88.19 95 CYS A O 1
ATOM 757 N N . HIS A 1 96 ? 1.216 -10.194 -2.441 1.00 87.06 96 HIS A N 1
ATOM 758 C CA . HIS A 1 96 ? 1.243 -10.888 -3.726 1.00 87.06 96 HIS A CA 1
ATOM 759 C C . HIS A 1 96 ? 1.677 -9.910 -4.825 1.00 87.06 96 HIS A C 1
ATOM 761 O O . HIS A 1 96 ? 1.337 -8.730 -4.792 1.00 87.06 96 HIS A O 1
ATOM 767 N N . ASP A 1 97 ? 2.509 -10.371 -5.760 1.00 83.06 97 ASP A N 1
ATOM 768 C CA . ASP A 1 97 ? 2.990 -9.583 -6.910 1.00 83.06 97 ASP A CA 1
ATOM 769 C C . ASP A 1 97 ? 3.621 -8.217 -6.576 1.00 83.06 97 ASP A C 1
ATOM 771 O O . ASP A 1 97 ? 3.645 -7.297 -7.397 1.00 83.06 97 ASP A O 1
ATOM 775 N N . GLY A 1 98 ? 4.190 -8.065 -5.377 1.00 83.94 98 GLY A N 1
ATOM 776 C CA . GLY A 1 98 ? 4.782 -6.803 -4.929 1.00 83.94 98 GLY A CA 1
ATOM 777 C C . GLY A 1 98 ? 3.799 -5.832 -4.266 1.00 83.94 98 GLY A C 1
ATOM 778 O O . GLY A 1 98 ? 4.186 -4.696 -3.988 1.00 83.94 98 GLY A O 1
ATOM 779 N N . ILE A 1 99 ? 2.560 -6.259 -4.020 1.00 89.69 99 ILE A N 1
ATOM 780 C CA . ILE A 1 99 ? 1.479 -5.493 -3.392 1.00 89.69 99 ILE A CA 1
ATOM 781 C C . ILE A 1 99 ? 1.128 -6.143 -2.062 1.00 89.69 99 ILE A C 1
ATOM 783 O O . ILE A 1 99 ? 1.066 -7.362 -1.971 1.00 89.69 99 ILE A O 1
ATOM 787 N N . TYR A 1 100 ? 0.888 -5.341 -1.030 1.00 92.19 100 TYR A N 1
ATOM 788 C CA . TYR A 1 100 ? 0.167 -5.794 0.157 1.00 92.19 100 TYR A CA 1
ATOM 789 C C . TYR A 1 100 ? -1.324 -5.541 -0.037 1.00 92.19 100 TYR A C 1
ATOM 791 O O . TYR A 1 100 ? -1.691 -4.404 -0.334 1.00 92.19 100 TYR A O 1
ATOM 799 N N . ASP A 1 101 ? -2.162 -6.552 0.159 1.00 92.50 101 ASP A N 1
ATOM 800 C CA . ASP A 1 101 ? -3.610 -6.428 -0.000 1.00 92.50 101 ASP A CA 1
ATOM 801 C C . ASP A 1 101 ? -4.334 -7.261 1.053 1.00 92.50 101 ASP A C 1
ATOM 803 O O . ASP A 1 101 ? -4.134 -8.475 1.158 1.00 92.50 101 ASP A O 1
ATOM 807 N N . LYS A 1 102 ? -5.148 -6.603 1.879 1.00 94.56 102 LYS A N 1
ATOM 808 C CA . LYS A 1 102 ? -5.877 -7.2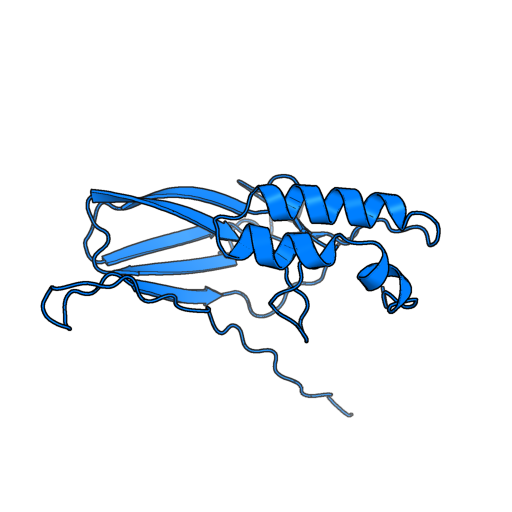84 2.944 1.00 94.56 102 LYS A CA 1
ATOM 809 C C . LYS A 1 102 ? -7.130 -6.554 3.382 1.00 94.56 102 LYS A C 1
ATOM 811 O O . LYS A 1 102 ? -7.124 -5.343 3.588 1.00 94.56 102 LYS A O 1
ATOM 816 N N . GLU A 1 103 ? -8.176 -7.325 3.644 1.00 95.31 103 GLU A N 1
ATOM 817 C CA . GLU A 1 103 ? -9.410 -6.838 4.246 1.00 95.31 103 GLU A CA 1
ATOM 818 C C . GLU A 1 103 ? -9.393 -6.918 5.776 1.00 95.31 103 GLU A C 1
ATOM 820 O O . GLU A 1 103 ? -8.905 -7.875 6.383 1.00 95.31 103 GLU A O 1
ATOM 825 N N . TYR A 1 104 ? -9.972 -5.897 6.400 1.00 95.69 104 TYR A N 1
ATOM 826 C CA . TYR A 1 104 ? -10.124 -5.774 7.840 1.00 95.69 104 TYR A CA 1
ATOM 827 C C . TYR A 1 104 ? -11.573 -5.450 8.186 1.00 95.69 104 TYR A C 1
ATOM 829 O O . TYR A 1 104 ? -12.110 -4.434 7.748 1.00 95.69 104 TYR A O 1
ATOM 837 N N . ALA A 1 105 ? -12.193 -6.291 9.013 1.00 96.00 105 ALA A N 1
ATOM 838 C CA . ALA A 1 105 ? -13.480 -5.987 9.624 1.00 96.00 105 ALA A CA 1
ATOM 839 C C . ALA A 1 105 ? -13.270 -5.009 10.790 1.00 96.00 105 ALA A C 1
ATOM 841 O O . ALA A 1 105 ? -12.616 -5.337 11.784 1.00 96.00 105 ALA A O 1
ATOM 842 N N . VAL A 1 106 ? -13.799 -3.795 10.659 1.00 94.62 106 VAL A N 1
ATOM 843 C CA . VAL A 1 106 ? -13.631 -2.726 11.645 1.00 94.62 106 VAL A CA 1
ATOM 844 C C . VAL A 1 106 ? -14.735 -2.835 12.689 1.00 94.62 106 VAL A C 1
ATOM 846 O O . VAL A 1 106 ? -15.892 -2.539 12.417 1.00 94.62 106 VAL A O 1
ATOM 849 N N . THR A 1 107 ? -14.387 -3.249 13.906 1.00 94.44 107 THR A N 1
ATOM 850 C CA . THR A 1 107 ? -15.378 -3.533 14.965 1.00 94.44 107 THR A CA 1
ATOM 851 C C . THR A 1 107 ? -15.547 -2.409 15.983 1.00 94.44 107 THR A C 1
ATOM 853 O O . THR A 1 107 ? -16.370 -2.504 16.890 1.00 94.44 107 THR A O 1
ATOM 856 N N . LYS A 1 108 ? -14.731 -1.355 15.894 1.00 95.19 108 LYS A N 1
ATOM 857 C CA . LYS A 1 108 ? -14.688 -0.258 16.868 1.00 95.19 108 LYS A CA 1
ATOM 858 C C . LYS A 1 108 ? -14.612 1.078 16.150 1.00 95.19 108 LYS A C 1
ATOM 860 O O . LYS A 1 108 ? -14.014 1.171 15.082 1.00 95.19 108 LYS A O 1
ATOM 865 N N . GLN A 1 109 ? -15.159 2.116 16.782 1.00 92.81 109 GLN A N 1
ATOM 866 C CA . GLN A 1 109 ? -15.105 3.488 16.272 1.00 92.81 109 GLN A CA 1
ATOM 867 C C . GLN A 1 109 ? -13.665 3.965 16.052 1.00 92.81 109 GLN A C 1
ATOM 869 O O . GLN A 1 109 ? -13.383 4.621 15.055 1.00 92.81 109 GLN A O 1
ATOM 874 N N . LEU A 1 110 ? -12.764 3.610 16.971 1.00 95.12 110 LEU A N 1
ATOM 875 C CA . LEU A 1 110 ? -11.324 3.746 16.806 1.00 95.12 110 LEU A CA 1
ATOM 876 C C . LEU A 1 110 ? -10.715 2.350 16.657 1.00 95.12 110 LEU A C 1
ATOM 878 O O . LEU A 1 110 ? -10.764 1.546 17.593 1.00 95.12 110 LEU A O 1
ATOM 882 N N . PHE A 1 111 ? -10.120 2.069 15.503 1.00 95.12 111 PHE A N 1
ATOM 883 C CA . PHE A 1 111 ? -9.570 0.757 15.186 1.00 95.12 111 PHE A CA 1
ATOM 884 C C . PHE A 1 111 ? -8.129 0.874 14.690 1.00 95.12 111 PHE A C 1
ATOM 886 O O . PHE A 1 111 ? -7.829 1.658 13.792 1.00 95.12 111 PHE A O 1
ATOM 893 N N . LEU A 1 112 ? -7.222 0.099 15.288 1.00 96.00 112 LEU A N 1
ATOM 894 C CA . LEU A 1 112 ? -5.808 0.093 14.920 1.00 96.00 112 LEU A CA 1
ATOM 895 C C . LEU A 1 112 ? -5.483 -1.158 14.112 1.00 96.00 112 LEU A C 1
ATOM 897 O O . LEU A 1 112 ? -5.620 -2.278 14.605 1.00 96.00 112 LEU A O 1
ATOM 901 N N . ILE A 1 113 ? -4.997 -0.959 12.893 1.00 95.06 113 ILE A N 1
ATOM 902 C CA . ILE A 1 113 ? -4.480 -2.026 12.042 1.00 95.06 113 ILE A CA 1
ATOM 903 C C . ILE A 1 113 ? -2.962 -2.044 12.164 1.00 95.06 113 ILE A C 1
ATOM 905 O O . ILE A 1 113 ? -2.307 -1.050 11.868 1.00 95.06 113 ILE A O 1
ATOM 909 N N . LYS A 1 114 ? -2.404 -3.191 12.553 1.00 93.81 114 LYS A N 1
ATOM 910 C CA . LYS A 1 114 ? -0.958 -3.435 12.589 1.00 93.81 114 LYS A CA 1
ATOM 911 C C . LYS A 1 114 ? -0.550 -4.237 11.361 1.00 93.81 114 LYS A C 1
ATOM 913 O O . LYS A 1 114 ? -0.921 -5.405 11.231 1.00 93.81 114 LYS A O 1
ATOM 918 N N . ILE A 1 115 ? 0.199 -3.608 10.466 1.00 91.19 115 ILE A N 1
ATOM 919 C CA . ILE A 1 115 ? 0.745 -4.245 9.271 1.00 91.19 115 ILE A CA 1
ATOM 920 C C . ILE A 1 115 ? 2.032 -4.981 9.672 1.00 91.19 115 ILE A C 1
ATOM 922 O O . ILE A 1 115 ? 2.935 -4.364 10.257 1.00 91.19 115 ILE A O 1
ATOM 926 N N . PRO A 1 116 ? 2.133 -6.298 9.404 1.00 88.44 116 PRO A N 1
ATOM 927 C CA . PRO A 1 116 ? 3.321 -7.077 9.738 1.00 88.44 116 PRO A CA 1
ATOM 928 C C . PRO A 1 116 ? 4.536 -6.575 8.958 1.00 88.44 116 PRO A C 1
ATOM 930 O O . PRO A 1 116 ? 4.389 -5.865 7.970 1.00 88.44 116 PRO A O 1
ATOM 933 N N . TYR A 1 117 ? 5.741 -6.966 9.374 1.00 85.69 117 TYR A N 1
ATOM 934 C CA . TYR A 1 117 ? 6.959 -6.609 8.651 1.00 85.69 117 TYR A CA 1
ATOM 935 C C . TYR A 1 117 ? 6.875 -6.981 7.160 1.00 85.69 117 TYR A C 1
ATOM 937 O O . TYR A 1 117 ? 6.799 -8.163 6.811 1.00 85.69 117 TYR A O 1
ATOM 945 N N . LEU A 1 118 ? 6.941 -5.973 6.292 1.00 85.38 118 LEU A N 1
ATOM 946 C CA . LEU A 1 118 ? 7.059 -6.121 4.844 1.00 85.38 118 LEU A CA 1
ATOM 947 C C . LEU A 1 118 ? 8.468 -5.709 4.429 1.00 85.38 118 LEU A C 1
ATOM 949 O O . LEU A 1 118 ? 9.071 -4.845 5.067 1.00 85.38 118 LEU A O 1
ATOM 953 N N . ARG A 1 119 ? 9.005 -6.324 3.375 1.00 83.81 119 ARG A N 1
ATOM 954 C CA . ARG A 1 119 ? 10.273 -5.921 2.762 1.00 83.81 119 ARG A CA 1
ATOM 955 C C . ARG A 1 119 ? 10.127 -5.507 1.322 1.00 83.81 119 ARG A C 1
ATOM 957 O O . ARG A 1 119 ? 9.389 -6.142 0.587 1.00 83.81 119 ARG A O 1
ATOM 964 N N . THR A 1 120 ? 10.900 -4.515 0.906 1.00 83.94 120 THR A N 1
ATOM 965 C CA . THR A 1 120 ? 11.014 -4.178 -0.511 1.00 83.94 120 THR A CA 1
ATOM 966 C C . THR A 1 120 ? 12.021 -5.100 -1.193 1.00 83.94 120 THR A C 1
ATOM 968 O O . THR A 1 120 ? 13.207 -5.133 -0.839 1.00 83.94 120 THR A O 1
ATOM 971 N N . GLU A 1 121 ? 11.549 -5.851 -2.179 1.00 78.88 121 GLU A N 1
ATOM 972 C CA . GLU A 1 121 ? 12.365 -6.675 -3.058 1.00 78.88 121 GLU A CA 1
ATOM 973 C C . GLU A 1 121 ? 12.684 -5.916 -4.349 1.00 78.88 121 GLU A C 1
ATOM 975 O O . GLU A 1 121 ? 11.801 -5.363 -5.012 1.00 78.88 121 GLU A O 1
ATOM 980 N N . ARG A 1 122 ? 13.972 -5.884 -4.698 1.00 75.00 122 ARG A N 1
ATOM 981 C CA . ARG A 1 122 ? 14.450 -5.352 -5.969 1.00 75.00 122 ARG A CA 1
ATOM 982 C C . ARG A 1 122 ? 14.062 -6.310 -7.082 1.00 75.00 122 ARG A C 1
ATOM 984 O O . ARG A 1 122 ? 14.382 -7.500 -7.004 1.00 75.00 122 ARG A O 1
ATOM 991 N N . MET A 1 123 ? 13.426 -5.788 -8.128 1.00 70.38 123 MET A N 1
ATOM 992 C CA . MET A 1 123 ? 13.236 -6.576 -9.341 1.00 70.38 123 MET A CA 1
ATOM 993 C C . MET A 1 123 ? 14.600 -7.011 -9.883 1.00 70.38 123 MET A C 1
ATOM 995 O O . MET A 1 123 ? 15.538 -6.217 -9.951 1.00 70.38 123 MET A O 1
ATOM 999 N N . LYS A 1 124 ? 14.709 -8.279 -10.290 1.00 61.16 124 LYS A N 1
ATOM 1000 C CA . LYS A 1 124 ? 15.849 -8.760 -11.077 1.00 61.16 124 LYS A CA 1
ATOM 1001 C C . LYS A 1 124 ? 15.722 -8.206 -12.489 1.00 61.16 124 LYS A C 1
ATOM 1003 O O . LYS A 1 124 ? 15.253 -8.896 -13.381 1.00 61.16 124 LYS A O 1
ATOM 1008 N N . THR A 1 125 ? 16.121 -6.964 -12.706 1.00 54.62 125 THR A N 1
ATOM 1009 C CA . THR A 1 125 ? 16.238 -6.439 -14.062 1.00 54.62 125 THR A CA 1
ATOM 1010 C C . THR A 1 125 ? 17.643 -6.740 -14.569 1.00 54.62 125 THR A C 1
ATOM 1012 O O . THR A 1 125 ? 18.625 -6.106 -14.192 1.00 54.62 125 THR A O 1
ATOM 1015 N N . LYS A 1 126 ? 17.778 -7.734 -15.454 1.00 55.56 126 LYS A N 1
ATOM 1016 C CA . LYS A 1 126 ? 18.866 -7.665 -16.438 1.00 55.56 126 LYS A CA 1
ATOM 1017 C C . LYS A 1 126 ? 18.502 -6.523 -17.394 1.00 55.56 126 LYS A C 1
ATOM 1019 O O . LYS A 1 126 ? 17.327 -6.375 -17.721 1.00 55.56 126 LYS A O 1
ATOM 1024 N N . LYS A 1 127 ? 19.484 -5.738 -17.857 1.00 53.38 127 LYS A N 1
ATOM 1025 C CA . LYS A 1 127 ? 19.290 -4.561 -18.741 1.00 53.38 127 LYS A CA 1
ATOM 1026 C C . LYS A 1 127 ? 18.393 -4.801 -19.979 1.00 53.38 127 LYS A C 1
ATOM 1028 O O . LYS A 1 127 ? 17.925 -3.841 -20.569 1.00 53.38 127 LYS A O 1
ATOM 1033 N N . ASN A 1 128 ? 18.103 -6.053 -20.341 1.00 52.31 128 ASN A N 1
ATOM 1034 C CA . ASN A 1 128 ? 17.339 -6.424 -21.535 1.00 52.31 128 ASN A CA 1
ATOM 1035 C C . ASN A 1 128 ? 15.859 -6.789 -21.279 1.00 52.31 128 ASN A C 1
ATOM 1037 O O . ASN A 1 128 ? 15.180 -7.217 -22.206 1.00 52.31 128 ASN A O 1
ATOM 1041 N N . GLU A 1 129 ? 15.329 -6.632 -20.061 1.00 58.88 129 GLU A N 1
ATOM 1042 C CA . GLU A 1 129 ? 13.964 -7.076 -19.707 1.00 58.88 129 GLU A CA 1
ATOM 1043 C C . GLU A 1 129 ? 12.936 -5.936 -19.540 1.00 58.88 129 GLU A C 1
ATOM 1045 O O . GLU A 1 129 ? 11.973 -6.057 -18.784 1.00 58.88 129 GLU A O 1
ATOM 1050 N N . HIS A 1 130 ? 13.080 -4.826 -20.272 1.00 62.16 130 HIS A N 1
ATOM 1051 C CA . HIS A 1 130 ? 12.121 -3.706 -20.232 1.00 62.16 130 HIS A CA 1
ATOM 1052 C C . HIS A 1 130 ? 10.662 -4.127 -20.495 1.00 62.16 130 HIS A C 1
ATOM 1054 O O . HIS A 1 130 ? 9.748 -3.619 -19.847 1.00 62.16 130 HIS A O 1
ATOM 1060 N N . LYS A 1 131 ? 10.436 -5.113 -21.375 1.00 63.25 131 LYS A N 1
ATOM 1061 C CA . LYS A 1 131 ? 9.095 -5.666 -21.641 1.00 63.25 131 LYS A CA 1
ATOM 1062 C C . LYS A 1 131 ? 8.479 -6.355 -20.415 1.00 63.25 131 LYS A C 1
ATOM 1064 O O . LYS A 1 131 ? 7.267 -6.287 -20.229 1.00 63.25 131 LYS A O 1
ATOM 1069 N N . ASN A 1 132 ? 9.300 -6.951 -19.548 1.00 70.25 132 ASN A N 1
ATOM 1070 C CA . ASN A 1 132 ? 8.825 -7.596 -18.322 1.00 70.25 132 ASN A CA 1
ATOM 1071 C C . ASN A 1 132 ? 8.413 -6.557 -17.268 1.00 70.25 132 ASN A C 1
ATOM 1073 O O . ASN A 1 132 ? 7.484 -6.803 -16.503 1.00 70.25 132 ASN A O 1
ATOM 1077 N N . ILE A 1 133 ? 9.049 -5.377 -17.253 1.00 75.50 133 ILE A N 1
ATOM 1078 C CA . ILE A 1 133 ? 8.698 -4.286 -16.331 1.00 75.50 133 ILE A CA 1
ATOM 1079 C C . ILE A 1 133 ? 7.278 -3.787 -16.606 1.00 75.50 133 ILE A C 1
ATOM 1081 O O . ILE A 1 133 ? 6.492 -3.678 -15.671 1.00 75.50 133 ILE A O 1
ATOM 1085 N N . LEU A 1 134 ? 6.919 -3.541 -17.870 1.00 76.94 134 LEU A N 1
ATOM 1086 C CA . LEU A 1 134 ? 5.570 -3.086 -18.233 1.00 76.94 134 LEU A CA 1
ATOM 1087 C C . LEU A 1 134 ? 4.487 -4.082 -17.801 1.00 76.94 134 LEU A C 1
ATOM 1089 O O . LEU A 1 134 ? 3.479 -3.676 -17.224 1.00 76.94 134 LEU A O 1
ATOM 1093 N N . GLY A 1 135 ? 4.721 -5.382 -18.009 1.00 78.25 135 GLY A N 1
ATOM 1094 C CA . GLY A 1 135 ? 3.809 -6.432 -17.550 1.00 78.25 135 GLY A CA 1
ATOM 1095 C C . GLY A 1 135 ? 3.629 -6.436 -16.028 1.00 78.25 135 GLY A C 1
ATOM 1096 O O . GLY A 1 135 ? 2.501 -6.497 -15.540 1.00 78.25 135 GLY A O 1
ATOM 1097 N N . VAL A 1 136 ? 4.724 -6.293 -15.271 1.00 80.81 136 VAL A N 1
ATOM 1098 C CA . VAL A 1 136 ? 4.679 -6.200 -13.801 1.00 80.81 136 VAL A CA 1
ATOM 1099 C C . VAL A 1 136 ? 3.926 -4.949 -13.343 1.00 80.81 136 VAL A C 1
ATOM 1101 O O . VAL A 1 136 ? 3.066 -5.044 -12.470 1.00 80.81 136 VAL A O 1
ATOM 1104 N N . LEU A 1 137 ? 4.211 -3.782 -13.927 1.00 84.25 137 LEU A N 1
ATOM 1105 C CA . LEU A 1 137 ? 3.549 -2.524 -13.565 1.00 84.25 137 LEU A CA 1
ATOM 1106 C C . LEU A 1 137 ? 2.048 -2.564 -13.876 1.00 84.25 137 LEU A C 1
ATOM 1108 O O . LEU A 1 137 ? 1.243 -2.172 -13.033 1.00 84.25 137 LEU A O 1
ATOM 1112 N N . SER A 1 138 ? 1.670 -3.095 -15.042 1.00 83.38 138 SER A N 1
ATOM 1113 C CA . SER A 1 138 ? 0.268 -3.222 -15.451 1.00 83.38 138 SER A CA 1
ATOM 1114 C C . SER A 1 138 ? -0.503 -4.173 -14.537 1.00 83.38 138 SER A C 1
ATOM 1116 O O . SER A 1 138 ? -1.570 -3.807 -14.041 1.00 83.38 138 SER A O 1
ATOM 1118 N N . SER A 1 139 ? 0.078 -5.340 -14.230 1.00 83.69 139 SER A N 1
ATOM 1119 C CA . SER A 1 139 ? -0.494 -6.293 -13.271 1.00 83.69 139 SER A CA 1
ATOM 1120 C C . SER A 1 139 ? -0.686 -5.656 -11.894 1.00 83.69 139 SER A C 1
ATOM 1122 O O . SER A 1 139 ? -1.725 -5.807 -11.258 1.00 83.69 139 SER A O 1
ATOM 1124 N N . ARG A 1 140 ? 0.273 -4.855 -11.424 1.00 85.94 140 ARG A N 1
ATOM 1125 C CA . ARG A 1 140 ? 0.120 -4.162 -10.141 1.00 85.94 140 ARG A CA 1
ATOM 1126 C C . ARG A 1 140 ? -0.974 -3.101 -10.171 1.00 85.94 140 ARG A C 1
ATOM 1128 O O . ARG A 1 140 ? -1.795 -3.038 -9.258 1.00 85.94 140 ARG A O 1
ATOM 1135 N N . ALA A 1 141 ? -1.012 -2.293 -11.226 1.00 85.62 141 ALA A N 1
ATOM 1136 C CA . ALA A 1 141 ? -2.013 -1.247 -11.380 1.00 85.62 141 ALA A CA 1
ATOM 1137 C C . ALA A 1 141 ? -3.439 -1.816 -11.399 1.00 85.62 141 ALA A C 1
ATOM 1139 O O . ALA A 1 141 ? -4.330 -1.216 -10.801 1.00 85.62 141 ALA A O 1
ATOM 1140 N N . SER A 1 142 ? -3.667 -2.985 -12.014 1.00 86.25 142 SER A N 1
ATOM 1141 C CA . SER A 1 142 ? -5.005 -3.586 -12.102 1.00 86.25 142 SER A CA 1
ATOM 1142 C C . SER A 1 142 ? -5.611 -3.983 -10.755 1.00 86.25 142 SER A C 1
ATOM 1144 O O . SER A 1 142 ? -6.833 -4.076 -10.655 1.00 86.25 142 SER A O 1
ATOM 1146 N N . HIS A 1 143 ? -4.788 -4.188 -9.722 1.00 84.44 143 HIS A N 1
ATOM 1147 C CA . HIS A 1 143 ? -5.255 -4.514 -8.371 1.00 84.44 143 HIS A CA 1
ATOM 1148 C C . HIS A 1 143 ? -5.694 -3.282 -7.567 1.00 84.44 143 HIS A C 1
ATOM 1150 O O . HIS A 1 143 ? -6.369 -3.427 -6.542 1.00 84.44 143 HIS A O 1
ATOM 1156 N N . LEU A 1 144 ? -5.334 -2.076 -8.018 1.00 84.31 144 LEU A N 1
ATOM 1157 C CA . LEU A 1 144 ? -5.685 -0.832 -7.343 1.00 84.31 144 LEU A CA 1
ATOM 1158 C C . LEU A 1 144 ? -7.167 -0.480 -7.551 1.00 84.31 144 LEU A C 1
ATOM 1160 O O . LEU A 1 144 ? -7.744 -0.780 -8.599 1.00 84.31 144 LEU A O 1
ATOM 1164 N N . PRO A 1 145 ? -7.803 0.197 -6.583 1.00 82.81 145 PRO A N 1
ATOM 1165 C CA . PRO A 1 145 ? -9.125 0.770 -6.790 1.00 82.81 145 PRO A CA 1
ATOM 1166 C C . PRO A 1 145 ? -9.056 2.000 -7.711 1.00 82.81 145 PRO A C 1
ATOM 1168 O O . PRO A 1 145 ? -8.051 2.717 -7.763 1.00 82.81 145 PRO A O 1
ATOM 1171 N N . SER A 1 146 ? -10.153 2.300 -8.403 1.00 80.12 146 SER A N 1
ATOM 1172 C CA . SER A 1 146 ? -10.313 3.584 -9.095 1.00 80.12 146 SER A CA 1
ATOM 1173 C C . SER A 1 146 ? -10.347 4.745 -8.082 1.00 80.12 146 SER A C 1
ATOM 1175 O O . SER A 1 146 ? -10.874 4.572 -6.980 1.00 80.12 146 SER A O 1
ATOM 1177 N N . PRO A 1 147 ? -9.792 5.932 -8.402 1.00 82.44 147 PRO A N 1
ATOM 1178 C CA . PRO A 1 147 ? -9.197 6.327 -9.686 1.00 82.44 147 PRO A CA 1
ATOM 1179 C C . PRO A 1 147 ? -7.693 5.999 -9.820 1.00 82.44 147 PRO A C 1
ATOM 1181 O O . PRO A 1 147 ? -7.031 6.450 -10.755 1.00 82.44 147 PRO A O 1
ATOM 1184 N N . TYR A 1 148 ? -7.090 5.307 -8.847 1.00 81.31 148 TYR A N 1
ATOM 1185 C CA . TYR A 1 148 ? -5.642 5.056 -8.835 1.00 81.31 148 TYR A CA 1
ATOM 1186 C C . TYR A 1 148 ? -5.225 4.080 -9.927 1.00 81.31 148 TYR A C 1
ATOM 1188 O O . TYR A 1 148 ? -4.209 4.302 -10.578 1.00 81.31 148 TYR A O 1
ATOM 1196 N N . ARG A 1 149 ? -6.040 3.053 -10.178 1.00 85.31 149 ARG A N 1
ATOM 1197 C CA . ARG A 1 149 ? -5.830 2.119 -11.287 1.00 85.31 149 ARG A CA 1
ATOM 1198 C C . ARG A 1 149 ? -5.666 2.841 -12.619 1.00 85.31 149 ARG A C 1
ATOM 1200 O O . ARG A 1 149 ? -4.689 2.601 -13.316 1.00 85.31 149 ARG A O 1
ATOM 1207 N N . GLU A 1 150 ? -6.595 3.727 -12.969 1.00 82.81 150 GLU A N 1
ATOM 1208 C CA . GLU A 1 150 ? -6.582 4.428 -14.257 1.00 82.81 150 GLU A CA 1
ATOM 1209 C C . GLU A 1 150 ? -5.352 5.337 -14.381 1.00 82.81 150 GLU A C 1
ATOM 1211 O O . GLU A 1 150 ? -4.687 5.339 -15.418 1.00 82.81 150 GLU A O 1
ATOM 1216 N N . ARG A 1 151 ? -4.996 6.044 -13.299 1.00 80.75 151 ARG A N 1
ATOM 1217 C CA . ARG A 1 151 ? -3.788 6.880 -13.258 1.00 80.75 151 ARG A CA 1
ATOM 1218 C C . ARG A 1 151 ? -2.518 6.058 -13.443 1.00 80.75 151 ARG A C 1
ATOM 1220 O O . ARG A 1 151 ? -1.714 6.379 -14.313 1.00 80.75 151 ARG A O 1
ATOM 1227 N N . CYS A 1 152 ? -2.357 4.966 -12.703 1.00 79.62 152 CYS A N 1
ATOM 1228 C CA . CYS A 1 152 ? -1.155 4.139 -12.783 1.00 79.62 152 CYS A CA 1
ATOM 1229 C C . CYS A 1 152 ? -1.064 3.326 -14.086 1.00 79.62 152 CYS A C 1
ATOM 1231 O O . CYS A 1 152 ? 0.034 3.066 -14.569 1.00 79.62 152 CYS A O 1
ATOM 1233 N N . LEU A 1 153 ? -2.188 2.955 -14.710 1.00 80.38 153 LEU A N 1
ATOM 1234 C CA . LEU A 1 153 ? -2.172 2.295 -16.020 1.00 80.38 153 LEU A CA 1
ATOM 1235 C C . LEU A 1 153 ? -1.640 3.209 -17.131 1.00 80.38 153 LEU A C 1
ATOM 1237 O O . LEU A 1 153 ? -1.043 2.707 -18.081 1.00 80.38 153 LEU A O 1
ATOM 1241 N N . SER A 1 154 ? -1.775 4.533 -17.003 1.00 75.44 154 SER A N 1
ATOM 1242 C CA . SER A 1 154 ? -1.207 5.478 -17.978 1.00 75.44 154 SER A CA 1
ATOM 1243 C C . SER A 1 154 ? 0.325 5.371 -18.095 1.00 75.44 154 SER A C 1
ATOM 1245 O O . SER A 1 154 ? 0.875 5.498 -19.193 1.00 75.44 154 SER A O 1
ATOM 1247 N N . GLN A 1 155 ? 1.003 5.028 -16.991 1.00 74.56 155 GLN A N 1
ATOM 1248 C CA . GLN A 1 155 ? 2.445 4.756 -16.933 1.00 74.56 155 GLN A CA 1
ATOM 1249 C C . GLN A 1 155 ? 2.841 3.504 -17.726 1.00 74.56 155 GLN A C 1
ATOM 1251 O O . GLN A 1 155 ? 3.981 3.381 -18.164 1.00 74.56 155 GLN A O 1
ATOM 1256 N N . CYS A 1 156 ? 1.916 2.564 -17.923 1.00 70.25 156 CYS A N 1
ATOM 1257 C CA . CYS A 1 156 ? 2.189 1.279 -18.567 1.00 70.25 156 CYS A CA 1
ATOM 1258 C C . CYS A 1 156 ? 2.194 1.370 -20.105 1.00 70.25 156 CYS A C 1
ATOM 1260 O O . CYS A 1 156 ? 2.117 0.348 -20.782 1.00 70.25 156 CYS A O 1
ATOM 1262 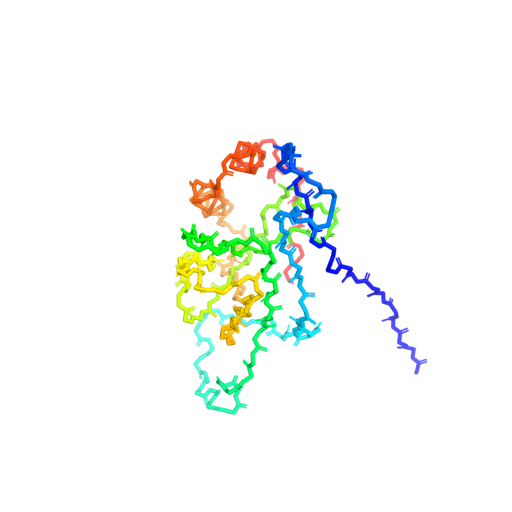N N . THR A 1 157 ? 2.263 2.583 -20.659 1.00 67.69 157 THR A N 1
ATOM 1263 C CA . THR A 1 157 ? 2.330 2.839 -22.101 1.00 67.69 157 THR A CA 1
ATOM 1264 C C . THR A 1 157 ? 3.779 3.060 -22.551 1.00 67.69 157 THR A C 1
ATOM 1266 O O . THR A 1 157 ? 4.578 3.658 -21.828 1.00 67.69 157 THR A O 1
ATOM 1269 N N . ASP A 1 158 ? 4.123 2.616 -23.767 1.00 56.91 158 ASP A N 1
ATOM 1270 C CA . ASP A 1 158 ? 5.505 2.601 -24.290 1.00 56.91 158 ASP A CA 1
ATOM 1271 C C . ASP A 1 158 ? 6.233 3.957 -24.205 1.00 56.91 158 ASP A C 1
ATOM 1273 O O . ASP A 1 158 ? 7.447 4.003 -23.990 1.00 56.91 158 ASP A O 1
ATOM 1277 N N . LYS A 1 159 ? 5.487 5.069 -24.308 1.00 53.44 159 LYS A N 1
ATOM 1278 C CA . LYS A 1 159 ? 6.016 6.445 -24.260 1.00 53.44 159 LYS A CA 1
ATOM 1279 C C . LYS A 1 159 ? 6.708 6.792 -22.940 1.00 53.44 159 LYS A C 1
ATOM 1281 O O . LYS A 1 159 ? 7.594 7.645 -22.928 1.00 53.44 159 LYS A O 1
ATOM 1286 N N . TYR A 1 160 ? 6.287 6.180 -21.834 1.00 51.19 160 TYR A N 1
ATOM 1287 C CA . TYR A 1 160 ? 6.815 6.489 -20.506 1.00 51.19 160 TYR A CA 1
ATOM 1288 C C . TYR A 1 160 ? 8.124 5.737 -20.223 1.00 51.19 160 TYR A C 1
ATOM 1290 O O . TYR A 1 160 ? 9.043 6.264 -19.601 1.00 51.19 160 TYR A O 1
ATOM 1298 N N . THR A 1 161 ? 8.248 4.509 -20.727 1.00 51.59 161 THR A N 1
ATOM 1299 C CA . THR A 1 161 ? 9.470 3.707 -20.587 1.00 51.59 161 THR A CA 1
ATOM 1300 C C . THR A 1 161 ? 10.600 4.147 -21.512 1.00 51.59 161 THR A C 1
ATOM 1302 O O . THR A 1 161 ? 11.760 3.966 -21.157 1.00 51.59 161 THR A O 1
ATOM 1305 N N . SER A 1 162 ? 10.294 4.748 -22.667 1.00 48.41 162 SER A N 1
ATOM 1306 C CA . SER A 1 162 ? 11.304 5.226 -23.622 1.00 48.41 162 SER A CA 1
ATOM 1307 C C . SER A 1 162 ? 12.035 6.501 -23.182 1.00 48.41 162 SER A C 1
ATOM 1309 O O . SER A 1 162 ? 13.116 6.779 -23.683 1.00 48.41 162 SER A O 1
ATOM 1311 N N . SER A 1 163 ? 11.468 7.292 -22.263 1.00 47.72 163 SER A N 1
ATOM 1312 C CA . SER A 1 163 ? 12.062 8.553 -21.785 1.00 47.72 163 SER A CA 1
ATOM 1313 C C . SER A 1 163 ? 12.957 8.395 -20.548 1.00 47.72 163 SER A C 1
ATOM 1315 O O . SER A 1 163 ? 13.690 9.319 -20.200 1.00 47.72 163 SER A O 1
ATOM 1317 N N . ARG A 1 164 ? 12.944 7.224 -19.897 1.00 48.91 164 ARG A N 1
ATOM 1318 C CA . ARG A 1 164 ? 13.799 6.880 -18.749 1.00 48.91 164 ARG A CA 1
ATOM 1319 C C . ARG A 1 164 ? 14.742 5.726 -19.121 1.00 48.91 164 ARG A C 1
ATOM 1321 O O . ARG A 1 164 ? 14.606 4.612 -18.629 1.00 48.91 164 ARG A O 1
ATOM 1328 N N . GLU A 1 165 ? 15.748 5.999 -19.958 1.00 43.66 165 GLU A N 1
ATOM 1329 C CA . GLU A 1 165 ? 16.846 5.053 -20.271 1.00 43.66 165 GLU A CA 1
ATOM 1330 C C . GLU A 1 165 ? 17.760 4.728 -19.069 1.00 43.66 165 GLU A C 1
ATOM 1332 O O . GLU A 1 165 ? 18.677 3.912 -19.171 1.00 43.66 165 GLU A O 1
ATOM 1337 N N . LYS A 1 166 ? 17.512 5.325 -17.900 1.00 41.50 166 LYS A N 1
ATOM 1338 C CA . LYS A 1 166 ? 18.220 5.015 -16.658 1.00 41.50 166 LYS A CA 1
ATOM 1339 C C . LYS A 1 166 ? 17.216 4.738 -15.550 1.00 41.50 166 LYS A C 1
ATOM 1341 O O . LYS A 1 166 ? 16.783 5.638 -14.839 1.00 41.50 166 LYS A O 1
ATOM 1346 N N . PHE A 1 167 ? 16.847 3.472 -15.395 1.00 45.50 167 PHE A N 1
ATOM 1347 C CA . PHE A 1 167 ? 16.483 2.989 -14.070 1.00 45.50 167 PHE A CA 1
ATOM 1348 C C . PHE A 1 167 ? 17.800 2.867 -13.302 1.00 45.50 167 PHE A C 1
ATOM 1350 O O . PHE A 1 167 ? 18.523 1.891 -13.496 1.00 45.50 167 PHE A O 1
ATOM 1357 N N . ASP A 1 168 ? 18.155 3.879 -12.509 1.00 36.12 168 ASP A N 1
ATOM 1358 C CA . ASP A 1 168 ? 19.292 3.770 -11.594 1.00 36.12 168 ASP A CA 1
ATOM 1359 C C . ASP A 1 168 ? 18.952 2.706 -10.533 1.00 36.12 168 ASP A C 1
ATOM 1361 O O . ASP A 1 168 ? 18.151 2.915 -9.622 1.00 36.12 168 ASP A O 1
ATOM 1365 N N . THR A 1 169 ? 19.500 1.506 -10.740 1.00 39.50 169 THR A N 1
ATOM 1366 C CA . THR A 1 169 ? 19.458 0.339 -9.839 1.00 39.50 169 THR A CA 1
ATOM 1367 C C . THR A 1 169 ? 20.508 0.408 -8.741 1.00 39.50 169 THR A C 1
ATOM 1369 O O . THR A 1 169 ? 21.671 0.700 -9.090 1.00 39.50 169 THR A O 1
#

InterPro domains:
  IPR008967 p53-like transcription factor, DNA-binding domain superfamily [SSF49417] (38-105)
  IPR011539 Rel homology domain, DNA-binding domain [PF00554] (40-106)
  IPR011539 Rel homology domain, DNA-binding domain [PS50254] (44-103)
  IPR037059 Rel homology domain (RHD), DNA-binding domain superfamily [G3DSA:2.60.40.340] (18-167)

Secondary structure (DSSP, 8-state):
--------------------S-GGG--EEEEEEE-S----EETT-----GGGTTS-SEEEEEES-TTEEEEEEE--B-SS-TTSB-SSEEEETTEETTEEEEEEEE-SSEEEEEEPPEEEEEP---TT-HHHHHHHHHHHHHTSPTTHHHHHHHTTSHHHHTT------

Radius of gyration: 17.98 Å; chains: 1; bounding box: 56×34×41 Å

Foldseek 3Di:
DDDDDDDQDPDDDDDFDPDPDDPVQGWDKDWPDADPDDDAAEPPPDDPPPVQQPDFHTKMKIANQAQDKDKDKDFDADRVDRLEGDLWAKDDPCDDLRMRIDIDHHHDRIDMDTHTDIHTYDDPDDLPVLVVSLVSQLVSLVVDDPPSSVSHNVCSDPVNSVVCSDPPD

Sequence (169 aa):
KELPTEEIIGNAVYNTVNYSGPPSTRPSVEIAKCISYQKFRYSGENRPGKKYQEKEFMTLKLSFLQDKVVRVVIICTDADNRELIHPNGLVGKDCHDGIYDKEYAVTKQLFLIKIPYLRTERMKTKKNEHKNILGVLSSRASHLPSPYRERCLSQCTDKYTSSREKFDT

pLDDT: mean 72.72, std 19.73, range [26.73, 96.19]

Organism: NCBI:txid1028688